Protein AF-A0A1X7LUT6-F1 (afdb_monomer)

pLDDT: mean 89.68, std 8.95, range [47.59, 97.75]

Structure (mmCIF, N/CA/C/O backbone):
data_AF-A0A1X7LUT6-F1
#
_entry.id   AF-A0A1X7LUT6-F1
#
loop_
_atom_site.group_PDB
_atom_site.id
_atom_site.type_symbol
_atom_site.label_atom_id
_atom_site.label_alt_id
_atom_site.label_comp_id
_atom_site.label_asym_id
_atom_site.label_entity_id
_atom_site.label_seq_id
_atom_site.pdbx_PDB_ins_code
_atom_site.Cartn_x
_atom_site.Cartn_y
_atom_site.Cartn_z
_atom_site.occupancy
_atom_site.B_iso_or_equiv
_atom_site.auth_seq_id
_atom_site.auth_comp_id
_atom_site.auth_asym_id
_atom_site.auth_atom_id
_atom_site.pdbx_PDB_model_num
ATOM 1 N N . MET A 1 1 ? 43.288 15.316 -46.640 1.00 62.34 1 MET A N 1
ATOM 2 C CA . MET A 1 1 ? 43.660 15.559 -45.224 1.00 62.34 1 MET A CA 1
ATOM 3 C C . MET A 1 1 ? 42.433 15.760 -44.328 1.00 62.34 1 MET A C 1
ATOM 5 O O . MET A 1 1 ? 42.344 15.114 -43.295 1.00 62.34 1 MET A O 1
ATOM 9 N N . THR A 1 2 ? 41.445 16.560 -44.743 1.00 68.94 2 THR A N 1
ATOM 10 C CA . THR A 1 2 ? 40.185 16.819 -44.009 1.00 68.94 2 THR A CA 1
ATOM 11 C C . THR A 1 2 ? 39.289 15.581 -43.803 1.00 68.94 2 THR A C 1
ATOM 13 O O . THR A 1 2 ? 38.679 15.432 -42.745 1.00 68.94 2 THR A O 1
ATOM 16 N N . ALA A 1 3 ? 39.255 14.650 -44.765 1.00 70.06 3 ALA A N 1
ATOM 17 C CA . ALA A 1 3 ? 38.485 13.400 -44.671 1.00 70.06 3 ALA A CA 1
ATOM 18 C C . ALA A 1 3 ? 39.000 12.430 -43.582 1.00 70.06 3 ALA A C 1
ATOM 20 O O . ALA A 1 3 ? 38.215 11.788 -42.894 1.00 70.06 3 ALA A O 1
ATOM 21 N N . ASN A 1 4 ? 40.317 12.362 -43.364 1.00 77.94 4 ASN A N 1
ATOM 22 C CA . ASN A 1 4 ? 40.901 11.465 -42.357 1.00 77.94 4 ASN A CA 1
ATOM 23 C C . ASN A 1 4 ? 40.694 12.002 -40.932 1.00 77.94 4 ASN A C 1
ATOM 25 O O . ASN A 1 4 ? 40.485 11.229 -40.002 1.00 77.94 4 ASN A O 1
ATOM 29 N N . ILE A 1 5 ? 40.709 13.330 -40.771 1.00 80.12 5 ILE A N 1
ATOM 30 C CA . ILE A 1 5 ? 40.430 13.996 -39.490 1.00 80.12 5 ILE A CA 1
ATOM 31 C C . ILE A 1 5 ? 38.957 13.797 -39.106 1.00 80.12 5 ILE A C 1
ATOM 33 O O . ILE A 1 5 ? 38.663 13.422 -37.975 1.00 80.12 5 ILE A O 1
ATOM 37 N N . SER A 1 6 ? 38.033 13.982 -40.053 1.00 81.88 6 SER A N 1
ATOM 38 C CA . SER A 1 6 ? 36.598 13.757 -39.816 1.00 81.88 6 SER A CA 1
ATOM 39 C C . SER A 1 6 ? 36.267 12.290 -39.529 1.00 81.88 6 SER A C 1
ATOM 41 O O . SER A 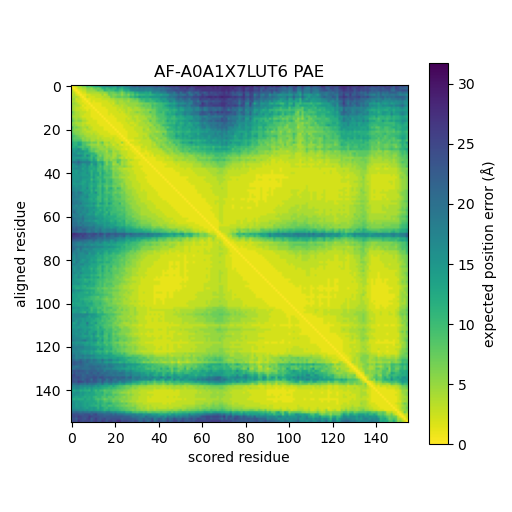1 6 ? 35.479 12.022 -38.623 1.00 81.88 6 SER A O 1
ATOM 43 N N . LEU A 1 7 ? 36.920 11.341 -40.210 1.00 86.38 7 LEU A N 1
ATOM 44 C CA . LEU A 1 7 ? 36.797 9.914 -39.900 1.00 86.38 7 LEU A CA 1
ATOM 45 C C . LEU A 1 7 ? 37.280 9.595 -38.475 1.00 86.38 7 LEU A C 1
ATOM 47 O O . LEU A 1 7 ? 36.604 8.874 -37.744 1.00 86.38 7 LEU A O 1
ATOM 51 N N . GLY A 1 8 ? 38.409 10.174 -38.053 1.00 86.88 8 GLY A N 1
ATOM 52 C CA . GLY A 1 8 ? 38.933 10.011 -36.694 1.00 86.88 8 GLY A CA 1
ATOM 53 C C . GLY A 1 8 ? 37.983 10.546 -35.618 1.00 86.88 8 GLY A C 1
ATOM 54 O O . GLY A 1 8 ? 37.723 9.859 -34.631 1.00 86.88 8 GLY A O 1
ATOM 55 N N . VAL A 1 9 ? 37.405 11.734 -35.834 1.00 87.75 9 VAL A N 1
ATOM 56 C CA . VAL A 1 9 ? 36.404 12.315 -34.923 1.00 87.75 9 VAL A CA 1
ATOM 57 C C . VAL A 1 9 ? 35.160 11.428 -34.841 1.00 87.75 9 VAL A C 1
ATOM 59 O O . VAL A 1 9 ? 34.699 11.143 -33.741 1.00 87.75 9 VAL A O 1
ATOM 62 N N . ALA A 1 10 ? 34.655 10.923 -35.971 1.00 91.62 10 ALA A N 1
ATOM 63 C CA . ALA A 1 10 ? 33.474 10.059 -35.992 1.00 91.62 10 ALA A CA 1
ATOM 64 C C . ALA A 1 10 ? 33.687 8.744 -35.219 1.00 91.62 10 ALA A C 1
ATOM 66 O O . ALA A 1 10 ? 32.822 8.337 -34.442 1.00 91.62 10 ALA A O 1
ATOM 67 N N . ILE A 1 11 ? 34.853 8.107 -35.377 1.00 91.31 11 ILE A N 1
ATOM 68 C CA . ILE A 1 11 ? 35.207 6.885 -34.637 1.00 91.31 11 ILE A CA 1
ATOM 69 C C . ILE A 1 11 ? 35.297 7.174 -33.134 1.00 91.31 11 ILE A C 1
ATOM 71 O O . ILE A 1 11 ? 34.767 6.417 -32.322 1.00 91.31 11 ILE A O 1
ATOM 75 N N . PHE A 1 12 ? 35.916 8.291 -32.750 1.00 92.12 12 PHE A N 1
ATOM 76 C CA . PHE A 1 12 ? 36.033 8.674 -31.345 1.00 92.12 12 PHE A CA 1
ATOM 77 C C . PHE A 1 12 ? 34.667 8.980 -30.711 1.00 92.12 12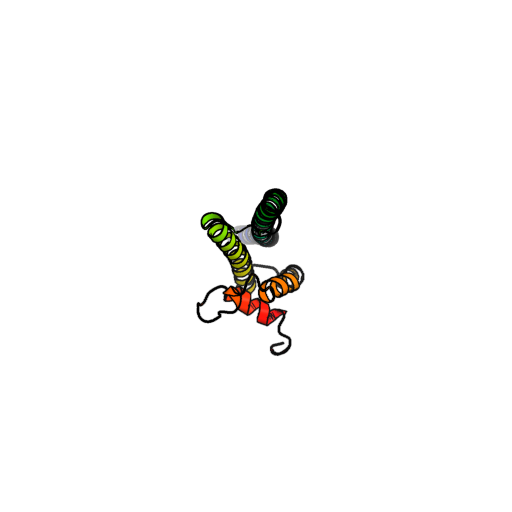 PHE A C 1
ATOM 79 O O . PHE A 1 12 ? 34.357 8.492 -29.623 1.00 92.12 12 PHE A O 1
ATOM 86 N N . SER A 1 13 ? 33.802 9.709 -31.421 1.00 92.81 13 SER A N 1
ATOM 87 C CA . SER A 1 13 ? 32.420 9.966 -31.002 1.00 92.81 13 SER A CA 1
ATOM 88 C C . SER A 1 13 ? 31.602 8.680 -30.861 1.00 92.81 13 SER A C 1
ATOM 90 O O . SER A 1 13 ? 30.799 8.568 -29.931 1.00 92.81 13 SER A O 1
ATOM 92 N N . LEU A 1 14 ? 31.819 7.691 -31.734 1.00 95.19 14 LEU A N 1
ATOM 93 C CA . LEU A 1 14 ? 31.168 6.384 -31.639 1.00 95.19 14 LEU A CA 1
ATOM 94 C C . LEU A 1 14 ? 31.594 5.637 -30.368 1.00 95.19 14 LEU A C 1
ATOM 96 O O . LEU A 1 14 ? 30.740 5.120 -29.652 1.00 95.19 14 LEU A O 1
ATOM 100 N N . ILE A 1 15 ? 32.890 5.632 -30.043 1.00 93.69 15 ILE A N 1
ATOM 101 C CA . ILE A 1 15 ? 33.412 4.997 -28.821 1.00 93.69 15 ILE A CA 1
ATOM 102 C C . ILE A 1 15 ? 32.812 5.650 -27.571 1.00 93.69 15 ILE A C 1
ATOM 104 O O . ILE A 1 15 ? 32.335 4.943 -26.680 1.00 93.69 15 ILE A O 1
ATOM 108 N N . ILE A 1 16 ? 32.773 6.988 -27.523 1.00 93.69 16 ILE A N 1
ATOM 109 C CA . ILE A 1 16 ? 32.140 7.721 -26.416 1.00 93.69 16 ILE A CA 1
ATOM 110 C C . ILE A 1 16 ? 30.661 7.348 -26.307 1.00 93.69 16 ILE A C 1
ATOM 112 O O . ILE A 1 16 ? 30.189 7.068 -25.210 1.00 93.69 16 ILE A O 1
ATOM 116 N N . SER A 1 17 ? 29.939 7.297 -27.428 1.00 93.50 17 SER A N 1
ATOM 117 C CA . SER A 1 17 ? 28.507 6.972 -27.449 1.00 93.50 17 SER A CA 1
ATOM 118 C C . SER A 1 17 ? 28.220 5.556 -26.944 1.00 93.50 17 SER A C 1
ATOM 120 O O . SER A 1 17 ? 27.262 5.332 -26.207 1.00 93.50 17 SER A O 1
ATOM 122 N N . ILE A 1 18 ? 29.068 4.588 -27.294 1.00 93.94 18 ILE A N 1
ATOM 123 C CA . ILE A 1 18 ? 28.960 3.216 -26.790 1.00 93.94 18 ILE A CA 1
ATOM 124 C C . ILE A 1 18 ? 29.221 3.190 -25.276 1.00 93.94 18 ILE A C 1
ATOM 126 O O . ILE A 1 18 ? 28.450 2.590 -24.524 1.00 93.94 18 ILE A O 1
ATOM 130 N N . ALA A 1 19 ? 30.267 3.877 -24.807 1.00 93.44 19 ALA A N 1
ATOM 131 C CA . ALA A 1 19 ? 30.589 3.954 -23.384 1.00 93.44 19 ALA A CA 1
ATOM 132 C C . ALA A 1 19 ? 29.466 4.619 -22.565 1.00 93.44 19 ALA A C 1
ATOM 134 O O . ALA A 1 19 ? 29.078 4.100 -21.513 1.00 93.44 19 ALA A O 1
ATOM 135 N N . THR A 1 20 ? 28.895 5.725 -23.055 1.00 93.69 20 THR A N 1
ATOM 136 C CA . THR A 1 20 ? 27.772 6.408 -22.395 1.00 93.69 20 THR A CA 1
ATOM 137 C C . THR A 1 20 ? 26.509 5.558 -22.404 1.00 93.69 20 THR A C 1
ATOM 139 O O . THR A 1 20 ? 25.820 5.514 -21.388 1.00 93.69 20 THR A O 1
ATOM 142 N N . PHE A 1 21 ? 26.229 4.815 -23.480 1.00 92.19 21 PHE A N 1
ATOM 143 C CA . PHE A 1 21 ? 25.100 3.886 -23.534 1.00 92.19 21 PHE A CA 1
ATOM 144 C C . PHE A 1 21 ? 25.197 2.793 -22.458 1.00 92.19 21 PHE A C 1
ATOM 146 O O . PHE A 1 21 ? 24.232 2.550 -21.728 1.00 92.19 21 PHE A O 1
ATOM 153 N N . PHE A 1 22 ? 26.368 2.168 -22.292 1.00 91.31 22 PHE A N 1
ATOM 154 C CA . PHE A 1 22 ? 26.568 1.164 -21.241 1.00 91.31 22 PHE A CA 1
ATOM 155 C C . PHE A 1 22 ? 26.460 1.759 -19.830 1.00 91.31 22 PHE A C 1
ATOM 157 O O . PHE A 1 22 ? 25.813 1.167 -18.959 1.00 91.31 22 PHE A O 1
ATOM 164 N N . ALA A 1 23 ? 27.035 2.943 -19.601 1.00 90.75 23 ALA A N 1
ATOM 165 C CA . ALA A 1 23 ? 26.913 3.645 -18.324 1.00 90.75 23 ALA A CA 1
ATOM 166 C C . ALA A 1 23 ? 25.451 4.016 -18.006 1.00 90.75 23 ALA A C 1
ATOM 168 O O . ALA A 1 23 ? 24.980 3.785 -16.888 1.00 90.75 23 ALA A O 1
ATOM 169 N N . ALA A 1 24 ? 24.708 4.515 -18.999 1.00 88.12 24 ALA A N 1
ATOM 170 C CA . ALA A 1 24 ? 23.293 4.856 -18.880 1.00 88.12 24 ALA A CA 1
ATOM 171 C C . ALA A 1 24 ? 22.436 3.620 -18.580 1.00 88.12 24 ALA A C 1
ATOM 173 O O . ALA A 1 24 ? 21.592 3.656 -17.686 1.00 88.12 24 ALA A O 1
ATOM 174 N N . SER A 1 25 ? 22.701 2.500 -19.258 1.00 85.12 25 SER A N 1
ATOM 175 C CA . SER A 1 25 ? 22.016 1.228 -19.010 1.00 85.12 25 SER A CA 1
ATOM 176 C C . SER A 1 25 ? 22.203 0.747 -17.564 1.00 85.12 25 SER A C 1
ATOM 178 O O . SER A 1 25 ? 21.229 0.404 -16.889 1.00 85.12 25 SER A O 1
ATOM 180 N N . ARG A 1 26 ? 23.433 0.801 -17.030 1.00 81.44 26 ARG A N 1
ATOM 181 C CA . ARG A 1 26 ? 23.707 0.472 -15.619 1.00 81.44 26 ARG A CA 1
ATOM 182 C C . ARG A 1 26 ? 22.985 1.415 -14.655 1.00 81.44 26 ARG A C 1
ATOM 184 O O . ARG A 1 26 ? 22.361 0.947 -13.705 1.00 81.44 26 ARG A O 1
ATOM 191 N N . SER A 1 27 ? 23.052 2.722 -14.905 1.00 85.69 27 SER A N 1
ATOM 192 C CA . SER A 1 27 ? 22.374 3.735 -14.087 1.00 85.69 27 SER A CA 1
ATOM 193 C C . SER A 1 27 ? 20.861 3.506 -14.038 1.00 85.69 27 SER A C 1
ATOM 195 O O . SER A 1 27 ? 20.268 3.509 -12.961 1.00 85.69 27 SER A O 1
ATOM 197 N N . ASN A 1 28 ? 20.245 3.187 -15.179 1.00 83.06 28 ASN A N 1
ATOM 198 C CA . ASN A 1 28 ? 18.813 2.912 -15.266 1.00 83.06 28 ASN A CA 1
ATOM 199 C C . ASN A 1 28 ? 18.394 1.697 -14.416 1.00 83.06 28 ASN A C 1
ATOM 201 O O . ASN A 1 28 ? 17.382 1.740 -13.720 1.00 83.06 28 ASN A O 1
ATOM 205 N N . ARG A 1 29 ? 19.198 0.623 -14.401 1.00 80.25 29 ARG A N 1
ATOM 206 C CA . ARG A 1 29 ? 18.938 -0.545 -13.535 1.00 80.25 29 ARG A CA 1
ATOM 207 C C . ARG A 1 29 ? 19.047 -0.195 -12.051 1.00 80.25 29 ARG A C 1
ATOM 209 O O . ARG A 1 29 ? 18.211 -0.630 -11.265 1.00 80.25 29 ARG A O 1
ATOM 216 N N . ASN A 1 30 ? 20.034 0.615 -11.673 1.00 82.44 30 ASN A N 1
ATOM 217 C CA . ASN A 1 30 ? 20.165 1.091 -10.296 1.00 82.44 30 ASN A CA 1
ATOM 218 C C . ASN A 1 30 ? 18.973 1.972 -9.893 1.00 82.44 30 ASN A C 1
ATOM 220 O O . ASN A 1 30 ? 18.438 1.814 -8.799 1.00 82.44 30 ASN A O 1
ATOM 224 N N . ALA A 1 31 ? 18.516 2.848 -10.791 1.00 84.00 31 ALA A N 1
ATOM 225 C CA . ALA A 1 31 ? 17.342 3.686 -10.569 1.00 84.00 31 ALA A CA 1
ATOM 226 C C . ALA A 1 31 ? 16.068 2.850 -10.355 1.00 84.00 31 ALA A C 1
ATOM 228 O O . ALA A 1 31 ? 15.270 3.176 -9.477 1.00 84.00 31 ALA A O 1
ATOM 229 N N . LEU A 1 32 ? 15.900 1.740 -11.086 1.00 84.38 32 LEU A N 1
ATOM 230 C CA . LEU A 1 32 ? 14.812 0.783 -10.849 1.00 84.38 32 LEU A CA 1
ATOM 231 C C . LEU A 1 32 ? 14.912 0.126 -9.466 1.00 84.38 32 LEU A C 1
ATOM 233 O O . LEU A 1 32 ? 13.917 0.076 -8.750 1.00 84.38 32 LEU A O 1
ATOM 237 N N . GLY A 1 33 ? 16.105 -0.307 -9.049 1.00 86.00 33 GLY A N 1
ATOM 238 C CA . GLY A 1 33 ? 16.310 -0.870 -7.709 1.00 86.00 33 GLY A CA 1
ATOM 239 C C . GLY A 1 33 ? 15.943 0.115 -6.591 1.00 86.00 33 GLY A C 1
ATOM 240 O O . GLY A 1 33 ? 15.201 -0.231 -5.677 1.00 86.00 33 GLY A O 1
ATOM 241 N N . VAL A 1 34 ? 16.380 1.372 -6.704 1.00 88.00 34 VAL A N 1
ATOM 242 C CA . VAL A 1 34 ? 16.031 2.445 -5.751 1.00 88.00 34 VAL A CA 1
ATOM 243 C C . VAL A 1 34 ? 14.529 2.762 -5.781 1.00 88.00 34 VAL A C 1
ATOM 245 O O . VAL A 1 34 ? 13.914 3.017 -4.747 1.00 88.00 34 VAL A O 1
ATOM 248 N N . SER A 1 35 ? 13.918 2.736 -6.968 1.00 87.44 35 SER A N 1
ATOM 249 C CA . SER A 1 35 ? 12.477 2.930 -7.173 1.00 87.44 35 SER A CA 1
ATOM 250 C C . SER A 1 35 ? 11.652 1.881 -6.412 1.00 87.44 35 SER A C 1
ATOM 252 O O . SER A 1 35 ? 10.660 2.236 -5.760 1.00 87.44 35 SER A O 1
ATOM 254 N N . GLU A 1 36 ? 12.083 0.619 -6.459 1.00 89.88 36 GLU A N 1
ATOM 255 C CA . GLU A 1 36 ? 11.471 -0.509 -5.752 1.00 89.88 36 GLU A CA 1
ATOM 256 C C . GLU A 1 36 ? 11.665 -0.420 -4.238 1.00 89.88 36 GLU A C 1
ATOM 258 O O . GLU A 1 36 ? 10.679 -0.523 -3.511 1.00 89.88 36 GLU A O 1
ATOM 263 N N . GLU A 1 37 ? 12.883 -0.139 -3.772 1.00 91.38 37 GLU A N 1
ATOM 264 C CA . GLU A 1 37 ? 13.189 0.012 -2.342 1.00 91.38 37 GLU A CA 1
ATOM 265 C C . GLU A 1 37 ? 12.356 1.127 -1.699 1.00 91.38 37 GLU A C 1
ATOM 267 O O . GLU A 1 37 ? 11.728 0.943 -0.662 1.00 91.38 37 GLU A O 1
ATOM 272 N N . ASN A 1 38 ? 12.250 2.273 -2.374 1.00 92.31 38 ASN A N 1
ATOM 273 C CA . ASN A 1 38 ? 11.415 3.382 -1.919 1.00 92.31 38 ASN A CA 1
ATOM 274 C C . ASN A 1 38 ? 9.922 2.997 -1.873 1.00 92.31 38 ASN A C 1
ATOM 276 O O . ASN A 1 38 ? 9.182 3.449 -1.006 1.00 92.31 38 ASN A O 1
ATOM 280 N N . THR A 1 39 ? 9.456 2.148 -2.798 1.00 93.75 39 THR A N 1
ATOM 281 C CA . THR A 1 39 ? 8.075 1.629 -2.745 1.00 93.75 39 THR A CA 1
ATOM 282 C C . THR A 1 39 ? 7.878 0.730 -1.530 1.00 93.75 39 THR A C 1
ATOM 284 O O . THR A 1 39 ? 6.887 0.882 -0.820 1.00 93.75 39 THR A O 1
ATOM 287 N N . TYR A 1 40 ? 8.833 -0.167 -1.283 1.00 94.12 40 TYR A N 1
ATOM 288 C CA . TYR A 1 40 ? 8.805 -1.081 -0.149 1.00 94.12 40 TYR A CA 1
ATOM 289 C C . TYR A 1 40 ? 8.805 -0.329 1.181 1.00 94.12 40 TYR A C 1
ATOM 291 O O . TYR A 1 40 ? 7.879 -0.501 1.970 1.00 94.12 40 TYR A O 1
ATOM 299 N N . SER A 1 41 ? 9.778 0.562 1.385 1.00 95.75 41 SER A N 1
ATOM 300 C CA . SER A 1 41 ? 9.901 1.365 2.604 1.00 95.75 41 SER A CA 1
ATOM 301 C C . SER A 1 41 ? 8.646 2.197 2.864 1.00 95.75 41 SER A C 1
ATOM 303 O O . SER A 1 41 ? 8.134 2.173 3.972 1.00 95.75 41 SER A O 1
ATOM 305 N N . LYS A 1 42 ? 8.049 2.836 1.848 1.00 96.69 42 LYS A N 1
ATOM 306 C CA . LYS A 1 42 ? 6.806 3.606 2.042 1.00 96.69 42 LYS A CA 1
ATOM 307 C C . LYS A 1 42 ? 5.628 2.769 2.533 1.00 96.69 42 LYS A C 1
ATOM 309 O O . LYS A 1 42 ? 4.833 3.263 3.332 1.00 96.69 42 LYS A O 1
ATOM 314 N N . ILE A 1 43 ? 5.481 1.548 2.018 1.00 96.69 43 ILE A N 1
ATOM 315 C CA . ILE A 1 43 ? 4.435 0.628 2.476 1.00 96.69 43 ILE A CA 1
ATOM 316 C C . ILE A 1 43 ? 4.753 0.172 3.900 1.00 96.69 43 ILE A C 1
ATOM 318 O O . ILE A 1 43 ? 3.883 0.257 4.764 1.00 96.69 43 ILE A O 1
ATOM 322 N N . GLN A 1 44 ? 5.994 -0.249 4.146 1.00 96.50 44 GLN A N 1
ATOM 323 C CA . GLN A 1 44 ? 6.452 -0.720 5.450 1.00 96.50 44 GLN A CA 1
ATOM 324 C C . GLN A 1 44 ? 6.250 0.349 6.533 1.00 96.50 44 GLN A C 1
ATOM 326 O O . GLN A 1 44 ? 5.575 0.098 7.522 1.00 96.50 44 GLN A O 1
ATOM 331 N N . ASP A 1 45 ? 6.687 1.585 6.286 1.00 97.69 45 ASP A N 1
ATOM 332 C CA . ASP A 1 45 ? 6.532 2.710 7.211 1.00 97.69 45 ASP A CA 1
ATOM 333 C C . ASP A 1 45 ? 5.061 3.037 7.515 1.00 97.69 45 ASP A C 1
ATOM 335 O O . ASP A 1 45 ? 4.737 3.588 8.570 1.00 97.69 45 ASP A O 1
ATOM 339 N N . ALA A 1 46 ? 4.151 2.790 6.566 1.00 97.44 46 ALA A N 1
ATOM 340 C CA . ALA A 1 46 ? 2.722 3.002 6.768 1.00 97.44 46 ALA A CA 1
ATOM 341 C C . ALA A 1 46 ? 2.099 1.880 7.609 1.00 97.44 46 ALA A C 1
ATOM 343 O O . ALA A 1 46 ? 1.280 2.166 8.487 1.00 97.44 46 ALA A O 1
ATOM 344 N N . GLU A 1 47 ? 2.489 0.632 7.348 1.00 96.06 47 GLU A N 1
ATOM 345 C CA . GLU A 1 47 ? 2.048 -0.544 8.099 1.00 96.06 47 GLU A CA 1
ATOM 346 C C . GLU A 1 47 ? 2.568 -0.521 9.535 1.00 96.06 47 GLU A C 1
ATOM 348 O O . GLU A 1 47 ? 1.761 -0.633 10.457 1.00 96.06 47 GLU A O 1
ATOM 353 N N . ASP A 1 48 ? 3.862 -0.269 9.731 1.00 97.75 48 ASP A N 1
ATOM 354 C CA . ASP A 1 48 ? 4.492 -0.178 11.050 1.00 97.75 48 ASP A CA 1
ATOM 355 C C . ASP A 1 48 ? 3.849 0.945 11.867 1.00 97.75 48 ASP A C 1
ATOM 357 O O . ASP A 1 48 ? 3.388 0.736 12.985 1.00 97.75 48 ASP A O 1
ATOM 361 N N . ALA A 1 49 ? 3.640 2.116 11.259 1.00 97.19 49 ALA A N 1
ATOM 362 C CA . ALA A 1 49 ? 2.977 3.226 11.934 1.00 97.19 49 ALA A CA 1
ATOM 363 C C . ALA A 1 49 ? 1.514 2.945 12.324 1.00 97.19 49 ALA A C 1
ATOM 365 O O . ALA A 1 49 ? 0.986 3.644 13.198 1.00 97.19 49 ALA A O 1
ATOM 366 N N . ARG A 1 50 ? 0.832 2.010 11.647 1.00 95.94 50 ARG A N 1
ATOM 367 C CA . ARG A 1 50 ? -0.504 1.529 12.033 1.00 95.94 50 ARG A CA 1
ATOM 368 C C . ARG A 1 50 ? -0.395 0.470 13.127 1.00 95.94 50 ARG A C 1
ATOM 370 O O . ARG A 1 50 ? -1.196 0.512 14.056 1.00 95.94 50 ARG A O 1
ATOM 377 N N . ALA A 1 51 ? 0.560 -0.449 13.017 1.00 96.38 51 ALA A N 1
ATOM 378 C CA . ALA A 1 51 ? 0.801 -1.504 13.992 1.00 96.38 51 ALA A CA 1
ATOM 379 C C . ALA A 1 51 ? 1.185 -0.926 15.361 1.00 96.38 51 ALA A C 1
ATOM 381 O O . ALA A 1 51 ? 0.567 -1.291 16.358 1.00 96.38 51 ALA A O 1
ATOM 382 N N . ASP A 1 52 ? 2.098 0.046 15.396 1.00 97.69 52 ASP A N 1
ATOM 383 C CA . ASP A 1 52 ? 2.511 0.744 16.616 1.00 97.69 52 ASP A CA 1
ATOM 384 C C . ASP A 1 52 ? 1.322 1.414 17.309 1.00 97.69 52 ASP A C 1
ATOM 386 O O . ASP A 1 52 ? 1.112 1.259 18.512 1.00 97.69 52 ASP A O 1
ATOM 390 N N . PHE A 1 53 ? 0.488 2.114 16.535 1.00 97.06 53 PHE A N 1
ATOM 391 C CA . PHE A 1 53 ? -0.708 2.762 17.065 1.00 97.06 53 PHE A CA 1
ATOM 392 C C . PHE A 1 53 ? -1.738 1.739 17.569 1.00 97.06 53 PHE A C 1
ATOM 394 O O . PHE A 1 53 ? -2.313 1.908 18.641 1.00 97.06 53 PHE A O 1
ATOM 401 N N . ALA A 1 54 ? -1.961 0.653 16.825 1.00 95.19 54 ALA A N 1
ATOM 402 C CA . ALA A 1 54 ? -2.865 -0.414 17.245 1.00 95.19 54 ALA A CA 1
ATOM 403 C C . ALA A 1 54 ? -2.390 -1.082 18.545 1.00 95.19 54 ALA A C 1
ATOM 405 O O . ALA A 1 54 ? -3.205 -1.367 19.422 1.00 95.19 54 ALA A O 1
ATOM 406 N N . MET A 1 55 ? -1.078 -1.279 18.692 1.00 96.56 55 MET A N 1
ATOM 407 C CA . MET A 1 55 ? -0.468 -1.798 19.911 1.00 96.56 55 MET A CA 1
ATOM 408 C C . MET A 1 55 ? -0.658 -0.836 21.090 1.00 96.56 55 MET A C 1
ATOM 410 O O . MET A 1 55 ? -1.050 -1.274 22.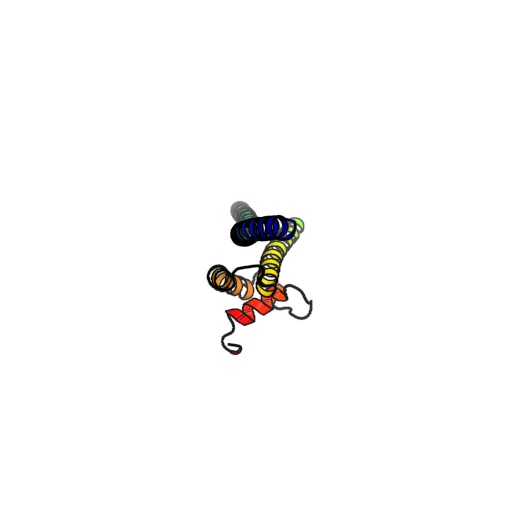168 1.00 96.56 55 MET A O 1
ATOM 414 N N . GLU A 1 56 ? -0.464 0.470 20.892 1.00 96.44 56 GLU A N 1
ATOM 415 C CA . GLU A 1 56 ? -0.709 1.482 21.929 1.00 96.44 56 GLU A CA 1
ATOM 416 C C . GLU A 1 56 ? -2.161 1.439 22.437 1.00 96.44 56 GLU A C 1
ATOM 418 O O . GLU A 1 56 ? -2.404 1.406 23.646 1.00 96.44 56 GLU A O 1
ATOM 423 N N . ILE A 1 57 ? -3.133 1.386 21.521 1.00 96.31 57 ILE A N 1
ATOM 424 C CA . ILE A 1 57 ? -4.555 1.287 21.873 1.00 96.31 57 ILE A CA 1
ATOM 425 C C . ILE A 1 57 ? -4.861 -0.037 22.580 1.00 96.31 57 ILE A C 1
ATOM 427 O O . ILE A 1 57 ? -5.628 -0.044 23.543 1.00 96.31 57 ILE A O 1
ATOM 431 N N . ALA A 1 58 ? -4.252 -1.148 22.159 1.00 95.06 58 ALA A N 1
ATOM 432 C CA . ALA A 1 58 ? -4.428 -2.441 22.815 1.00 95.06 58 ALA A CA 1
ATOM 433 C C . ALA A 1 58 ? -3.920 -2.421 24.268 1.00 95.06 58 ALA A C 1
ATOM 435 O O . ALA A 1 58 ? -4.639 -2.858 25.168 1.00 95.06 58 ALA A O 1
ATOM 436 N N . LEU A 1 59 ? -2.739 -1.843 24.510 1.00 95.75 59 LEU A N 1
ATOM 437 C CA . LEU A 1 59 ? -2.167 -1.696 25.853 1.00 95.75 59 LEU A CA 1
ATOM 438 C C . LEU A 1 59 ? -3.028 -0.791 26.743 1.00 95.75 59 LEU A C 1
ATOM 440 O O . LEU A 1 59 ? -3.318 -1.135 27.890 1.00 95.75 59 LEU A O 1
ATOM 444 N N . LYS A 1 60 ? -3.504 0.343 26.210 1.00 95.25 60 LYS A N 1
ATOM 445 C CA . LYS A 1 60 ? -4.464 1.212 26.911 1.00 95.25 60 LYS A CA 1
ATOM 446 C C . LYS A 1 60 ? -5.751 0.464 27.249 1.00 95.25 60 LYS A C 1
ATOM 448 O O . LYS A 1 60 ? -6.265 0.592 28.361 1.00 95.25 60 LYS A O 1
ATOM 453 N N . ALA A 1 61 ? -6.256 -0.339 26.315 1.00 94.19 61 ALA A N 1
ATOM 454 C CA . ALA A 1 61 ? -7.475 -1.103 26.511 1.00 94.19 61 ALA A CA 1
ATOM 455 C C . ALA A 1 61 ? -7.330 -2.188 27.585 1.00 94.19 61 ALA A C 1
ATOM 457 O O . ALA A 1 61 ? -8.266 -2.418 28.354 1.00 94.19 61 ALA A O 1
ATOM 458 N N . GLU A 1 62 ? -6.170 -2.835 27.663 1.00 93.00 62 GLU A N 1
ATOM 459 C CA . GLU A 1 62 ? -5.846 -3.800 28.710 1.00 93.00 62 GLU A CA 1
ATOM 460 C C . GLU A 1 62 ? -5.741 -3.126 30.084 1.00 93.00 62 GLU A C 1
ATOM 462 O O . GLU A 1 62 ? -6.427 -3.537 31.023 1.00 93.00 62 GLU A O 1
ATOM 467 N N . ALA A 1 63 ? -4.98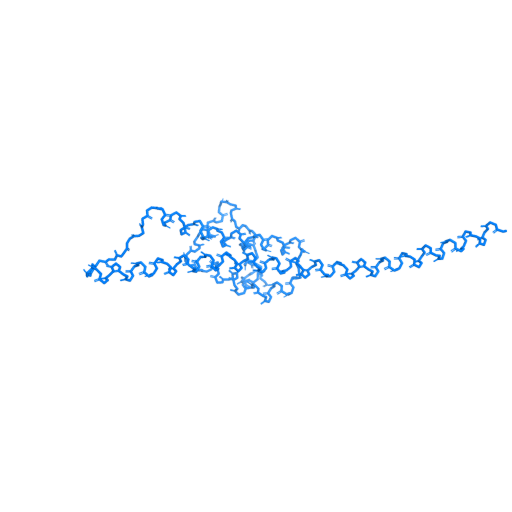5 -2.029 30.187 1.00 93.62 63 ALA A N 1
ATOM 468 C CA . ALA A 1 63 ? -4.865 -1.254 31.422 1.00 93.62 63 ALA A CA 1
ATOM 469 C C . ALA A 1 63 ? -6.230 -0.742 31.915 1.00 93.62 63 ALA A C 1
ATOM 471 O O . ALA A 1 63 ? -6.541 -0.808 33.108 1.00 93.62 63 ALA A O 1
ATOM 472 N N . TRP A 1 64 ? -7.087 -0.295 30.992 1.00 93.56 64 TRP A N 1
ATOM 473 C CA . TRP A 1 64 ? -8.446 0.127 31.311 1.00 93.56 64 TRP A CA 1
ATOM 474 C C . TRP A 1 64 ? -9.285 -1.008 31.893 1.00 93.56 64 TRP A C 1
ATOM 476 O O . TRP A 1 64 ? -9.973 -0.787 32.888 1.00 93.56 64 TRP A O 1
ATOM 486 N N . LYS A 1 65 ? -9.227 -2.211 31.306 1.00 92.88 65 LYS A N 1
ATOM 487 C CA . LYS A 1 65 ? -9.965 -3.390 31.792 1.00 92.88 65 LYS A CA 1
ATOM 488 C C . LYS A 1 65 ? -9.532 -3.803 33.197 1.00 92.88 65 LYS A C 1
ATOM 490 O O . LYS A 1 65 ? -10.389 -4.173 33.995 1.00 92.88 65 LYS A O 1
ATOM 495 N N . LEU A 1 66 ? -8.235 -3.716 33.502 1.00 90.62 66 LEU A N 1
ATOM 496 C CA . LEU A 1 66 ? -7.705 -4.001 34.841 1.00 90.62 66 LEU A CA 1
ATOM 497 C C . LEU A 1 66 ? -8.239 -3.009 35.884 1.00 90.62 66 LEU A C 1
ATOM 499 O O . LEU A 1 66 ? -8.613 -3.413 36.982 1.00 90.62 66 LEU A O 1
ATOM 503 N N . ALA A 1 67 ? -8.320 -1.724 35.531 1.00 92.69 67 ALA A N 1
ATOM 504 C CA . ALA A 1 67 ? -8.846 -0.682 36.413 1.00 92.69 67 ALA A CA 1
ATOM 505 C C . ALA A 1 67 ? -10.388 -0.637 36.468 1.00 92.69 67 ALA A C 1
ATOM 507 O O . ALA A 1 67 ? -10.961 -0.150 37.441 1.00 92.69 67 ALA A O 1
ATOM 508 N N . ASN A 1 68 ? -11.072 -1.131 35.431 1.00 91.56 68 ASN A N 1
ATOM 509 C CA . ASN A 1 68 ? -12.521 -1.043 35.258 1.00 91.56 68 ASN A CA 1
ATOM 510 C C . ASN A 1 68 ? -13.110 -2.409 34.882 1.00 91.56 68 ASN A C 1
ATOM 512 O O . ASN A 1 68 ? -13.448 -2.660 33.720 1.00 91.56 68 ASN A O 1
ATOM 516 N N . ALA A 1 69 ? -13.265 -3.283 35.879 1.00 86.50 69 ALA A N 1
ATOM 517 C CA . ALA A 1 69 ? -13.803 -4.626 35.688 1.00 86.50 69 ALA A CA 1
ATOM 518 C C . ALA A 1 69 ? -15.138 -4.608 34.917 1.00 86.50 69 ALA A C 1
ATOM 520 O O . ALA A 1 69 ? -16.078 -3.891 35.268 1.00 86.50 69 ALA A O 1
ATOM 521 N N . GLY A 1 70 ? -15.207 -5.394 33.840 1.00 83.81 70 GLY A N 1
ATOM 522 C CA . GLY A 1 70 ? -16.396 -5.526 32.993 1.00 83.81 70 GLY A CA 1
ATOM 523 C C . GLY A 1 70 ? -16.639 -4.382 32.000 1.00 83.81 70 GLY A C 1
ATOM 524 O O . GLY A 1 70 ? -17.586 -4.471 31.223 1.00 83.81 70 GLY A O 1
ATOM 525 N N . LYS A 1 71 ? -15.804 -3.331 31.969 1.00 89.44 71 LYS A N 1
ATOM 526 C CA . LYS A 1 71 ? -15.927 -2.237 30.991 1.00 89.44 71 LYS A CA 1
ATOM 527 C C . LYS A 1 71 ? -14.915 -2.383 29.859 1.00 89.44 71 LYS A C 1
ATOM 529 O O . LYS A 1 71 ? -13.742 -2.681 30.073 1.00 89.44 71 LYS A O 1
ATOM 534 N N . THR A 1 72 ? -15.359 -2.117 28.636 1.00 89.31 72 THR A N 1
ATOM 535 C CA . THR A 1 72 ? -14.487 -2.027 27.462 1.00 89.31 72 THR A CA 1
ATOM 536 C C . THR A 1 72 ? -13.917 -0.625 27.334 1.00 89.31 72 THR A C 1
ATOM 538 O O . THR A 1 72 ? -14.627 0.358 27.550 1.00 89.31 72 THR A O 1
ATOM 541 N N . TYR A 1 73 ? -12.651 -0.538 26.943 1.00 93.25 73 TYR A N 1
ATOM 542 C CA . TYR A 1 73 ? -12.060 0.729 26.542 1.00 93.25 73 TYR A CA 1
ATOM 543 C C . TYR A 1 73 ? -12.766 1.282 25.305 1.00 93.25 73 TYR A C 1
ATOM 545 O O . TYR A 1 73 ? -13.127 0.531 24.399 1.00 93.25 73 TYR A O 1
ATOM 553 N N . GLN A 1 74 ? -12.957 2.594 25.296 1.00 93.56 74 GLN A N 1
ATOM 554 C CA . GLN A 1 74 ? -13.518 3.353 24.189 1.00 93.56 74 GLN A CA 1
ATOM 555 C C . GLN A 1 74 ? -12.457 4.373 23.792 1.00 93.56 74 GLN A C 1
ATOM 557 O O . GLN A 1 74 ? -11.962 5.103 24.653 1.00 93.56 74 GLN A O 1
ATOM 562 N N . MET A 1 75 ? -12.095 4.396 22.512 1.00 93.62 75 MET A N 1
ATOM 563 C CA . MET A 1 75 ? -11.164 5.396 22.002 1.00 93.62 75 MET A CA 1
ATOM 564 C C . MET A 1 75 ? -11.762 6.790 22.172 1.00 93.62 75 MET A C 1
ATOM 566 O O . MET A 1 75 ? -12.960 6.999 21.983 1.00 93.62 75 MET A O 1
ATOM 570 N N . ILE A 1 76 ? -10.920 7.764 22.506 1.00 95.12 76 ILE A N 1
ATOM 571 C CA . ILE A 1 76 ? -11.348 9.165 22.465 1.00 95.12 76 ILE A CA 1
ATOM 572 C C . ILE A 1 76 ? -11.428 9.643 21.004 1.00 95.12 76 ILE A C 1
ATOM 574 O O . ILE A 1 76 ? -10.729 9.100 20.144 1.00 95.12 76 ILE A O 1
ATOM 578 N N . PRO A 1 77 ? -12.166 10.726 20.693 1.00 96.75 77 PRO A N 1
ATOM 579 C CA . PRO A 1 77 ? -12.31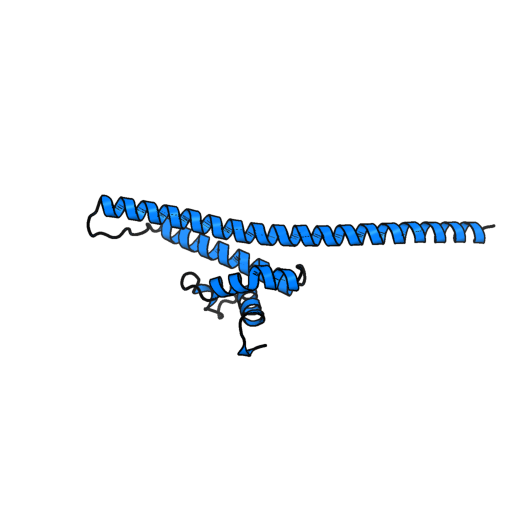8 11.196 19.310 1.00 96.75 77 PRO A CA 1
ATOM 580 C C . PRO A 1 77 ? -10.997 11.485 18.577 1.00 96.75 77 PRO A C 1
ATOM 582 O O . PRO A 1 77 ? -10.914 11.381 17.354 1.00 96.75 77 PRO A O 1
ATOM 585 N N . ALA A 1 78 ? -9.945 11.869 19.306 1.00 95.19 78 ALA A N 1
ATOM 586 C CA . ALA A 1 78 ? -8.618 12.075 18.729 1.00 95.19 78 ALA A CA 1
ATOM 587 C C . ALA A 1 78 ? -7.950 10.755 18.299 1.00 95.19 78 ALA A C 1
ATOM 589 O O . ALA A 1 78 ? -7.310 10.707 17.249 1.00 95.19 78 ALA A O 1
ATOM 590 N N . GLU A 1 79 ? -8.123 9.686 19.079 1.00 96.38 79 GLU A N 1
ATOM 591 C CA . GLU A 1 79 ? -7.595 8.353 18.775 1.00 96.38 79 GLU A CA 1
ATOM 592 C C . GLU A 1 79 ? -8.334 7.730 17.593 1.00 96.38 79 GLU A C 1
ATOM 594 O O . GLU A 1 79 ? -7.690 7.189 16.701 1.00 96.38 79 GLU A O 1
ATOM 599 N N . G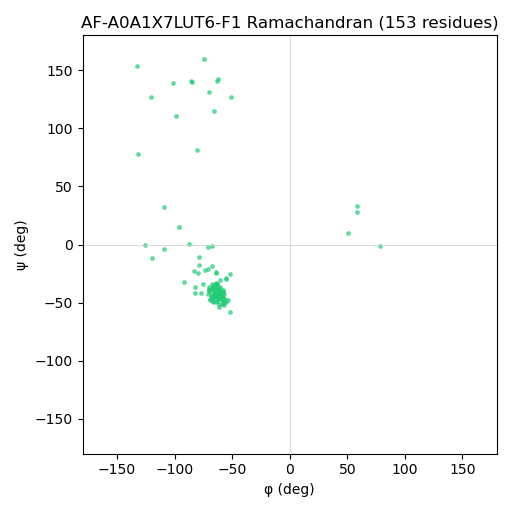LU A 1 80 ? -9.655 7.892 17.511 1.00 94.75 80 GLU A N 1
ATOM 600 C CA . GLU A 1 80 ? -10.438 7.435 16.356 1.00 94.75 80 GLU A CA 1
ATOM 601 C C . GLU A 1 80 ? -9.990 8.120 15.059 1.00 94.75 80 GLU A C 1
ATOM 603 O O . GLU A 1 80 ? -9.752 7.462 14.044 1.00 94.75 80 GLU A O 1
ATOM 608 N N . LYS A 1 81 ? -9.801 9.448 15.092 1.00 94.81 81 LYS A N 1
ATOM 609 C CA . LYS A 1 81 ? -9.272 10.203 13.945 1.00 94.81 81 LYS A CA 1
ATOM 610 C C . LYS A 1 81 ? -7.864 9.754 13.566 1.00 94.81 81 LYS A C 1
ATOM 612 O O . LYS A 1 81 ? -7.544 9.683 12.380 1.00 94.81 81 LYS A O 1
ATOM 617 N N . MET A 1 82 ? -7.021 9.449 14.552 1.00 96.06 82 MET A N 1
ATOM 618 C CA . MET A 1 82 ? -5.681 8.932 14.293 1.00 96.06 82 MET A CA 1
ATOM 619 C C . MET A 1 82 ? -5.735 7.534 13.670 1.00 96.06 82 MET A C 1
ATOM 621 O O . MET A 1 82 ? -5.052 7.300 12.674 1.00 96.06 82 MET A O 1
ATOM 625 N N . ALA A 1 83 ? -6.575 6.636 14.192 1.00 94.50 83 ALA A N 1
ATOM 626 C CA . ALA A 1 83 ? -6.801 5.306 13.632 1.00 94.50 83 ALA A CA 1
ATOM 627 C C . ALA A 1 83 ? -7.190 5.403 12.151 1.00 94.50 83 ALA A C 1
ATOM 629 O O . ALA A 1 83 ? -6.588 4.746 11.297 1.00 94.50 83 ALA A O 1
ATOM 630 N N . ASP A 1 84 ? -8.132 6.297 11.842 1.00 93.00 84 ASP A N 1
ATOM 631 C CA . ASP A 1 84 ? -8.591 6.530 10.479 1.00 93.00 84 ASP A CA 1
ATOM 632 C C . ASP A 1 84 ? -7.485 7.071 9.564 1.00 93.00 84 ASP A C 1
ATOM 634 O O . ASP A 1 84 ? -7.279 6.581 8.452 1.00 93.00 84 ASP A O 1
ATOM 638 N N . HIS A 1 85 ? -6.709 8.040 10.050 1.00 94.38 85 HIS A N 1
ATOM 639 C CA . HIS A 1 85 ? -5.572 8.585 9.316 1.00 94.38 85 HIS A CA 1
ATOM 640 C C . HIS A 1 85 ? -4.508 7.513 9.017 1.00 94.38 85 HIS A C 1
ATOM 642 O O . HIS A 1 85 ? -3.962 7.471 7.913 1.00 94.38 85 HIS A O 1
ATOM 648 N N . LYS A 1 86 ? -4.224 6.601 9.959 1.00 95.75 86 LYS A N 1
ATOM 649 C CA . LYS A 1 86 ? -3.286 5.486 9.730 1.00 95.75 86 LYS A CA 1
ATOM 650 C C . LYS A 1 86 ? -3.818 4.499 8.690 1.00 95.75 86 LYS A C 1
ATOM 652 O O . LYS A 1 86 ? -3.050 4.069 7.832 1.00 95.75 86 LYS A O 1
ATOM 657 N N . ILE A 1 87 ? -5.117 4.189 8.714 1.00 94.00 87 ILE A N 1
ATOM 658 C CA . ILE A 1 87 ? -5.775 3.376 7.677 1.00 94.00 87 ILE A CA 1
ATOM 659 C C . ILE A 1 87 ? -5.607 4.043 6.308 1.00 94.00 87 ILE A C 1
ATOM 661 O O . ILE A 1 87 ? -5.108 3.412 5.378 1.00 94.00 87 ILE A O 1
ATOM 665 N N . GLN A 1 88 ? -5.936 5.333 6.188 1.00 93.38 88 GLN A N 1
ATOM 666 C CA . GLN A 1 88 ? -5.758 6.086 4.942 1.00 93.38 88 GLN A CA 1
ATOM 667 C C . GLN A 1 88 ? -4.302 6.085 4.465 1.00 93.38 88 GLN A C 1
ATOM 669 O O . GLN A 1 88 ? -4.054 5.918 3.273 1.00 93.38 88 GLN A O 1
ATOM 674 N N . ARG A 1 89 ? -3.335 6.239 5.377 1.00 95.62 89 ARG A N 1
ATOM 675 C CA . ARG A 1 89 ? -1.906 6.221 5.044 1.00 95.62 89 ARG A CA 1
ATOM 676 C C . ARG A 1 89 ? -1.482 4.889 4.423 1.00 95.62 89 ARG A C 1
ATOM 678 O O . ARG A 1 89 ? -0.782 4.912 3.413 1.00 95.62 89 ARG A O 1
ATOM 685 N N . VAL A 1 90 ? -1.930 3.760 4.978 1.00 96.50 90 VAL A N 1
ATOM 686 C CA . VAL A 1 90 ? -1.680 2.425 4.403 1.00 96.50 90 VAL A CA 1
ATOM 687 C C . VAL A 1 90 ? -2.293 2.329 3.008 1.00 96.50 90 VAL A C 1
ATOM 689 O O . VAL A 1 90 ? -1.593 2.008 2.050 1.00 96.50 90 VAL A O 1
ATOM 692 N N . LEU A 1 91 ? -3.572 2.684 2.862 1.00 95.06 91 LEU A N 1
ATOM 693 C CA . LEU A 1 91 ? -4.263 2.601 1.573 1.00 95.06 91 LEU A CA 1
ATOM 694 C C . LEU A 1 91 ? -3.622 3.476 0.494 1.00 95.06 91 LEU A C 1
ATOM 696 O O . LEU A 1 91 ? -3.454 3.031 -0.638 1.00 95.06 91 LEU A O 1
ATOM 700 N N . ASN A 1 92 ? -3.208 4.692 0.850 1.00 95.19 92 ASN A N 1
ATOM 701 C CA . ASN A 1 92 ? -2.512 5.598 -0.059 1.00 95.19 92 ASN A CA 1
ATOM 702 C C . ASN A 1 92 ? -1.147 5.039 -0.482 1.00 95.19 92 ASN A C 1
ATOM 704 O O . ASN A 1 92 ? -0.790 5.136 -1.654 1.00 95.19 92 ASN A O 1
ATOM 708 N N . ALA A 1 93 ? -0.388 4.433 0.439 1.00 96.88 93 ALA A N 1
ATOM 709 C CA . ALA A 1 93 ? 0.902 3.826 0.110 1.00 96.88 93 ALA A CA 1
ATOM 710 C C . ALA A 1 93 ? 0.741 2.676 -0.899 1.00 96.88 93 ALA A C 1
ATOM 712 O O . ALA A 1 93 ? 1.468 2.620 -1.895 1.00 96.88 93 ALA A O 1
ATOM 713 N N . TYR A 1 94 ? -0.254 1.812 -0.684 1.00 96.88 94 TYR A N 1
ATOM 714 C CA . TYR A 1 94 ? -0.590 0.732 -1.611 1.00 96.88 94 TYR A CA 1
ATOM 715 C C . TYR A 1 94 ? -1.107 1.248 -2.959 1.00 96.88 94 TYR A C 1
ATOM 717 O O . TYR A 1 94 ? -0.664 0.763 -4.000 1.00 96.88 94 TYR A O 1
ATOM 725 N N . ASP A 1 95 ? -1.990 2.251 -2.975 1.00 96.19 95 ASP A N 1
ATOM 726 C CA . ASP A 1 95 ? -2.504 2.826 -4.222 1.00 96.19 95 ASP A CA 1
ATOM 727 C C . ASP A 1 95 ? -1.387 3.465 -5.051 1.00 96.19 95 ASP A C 1
ATOM 729 O O . ASP A 1 95 ? -1.250 3.162 -6.233 1.00 96.19 95 ASP A O 1
ATOM 733 N N . 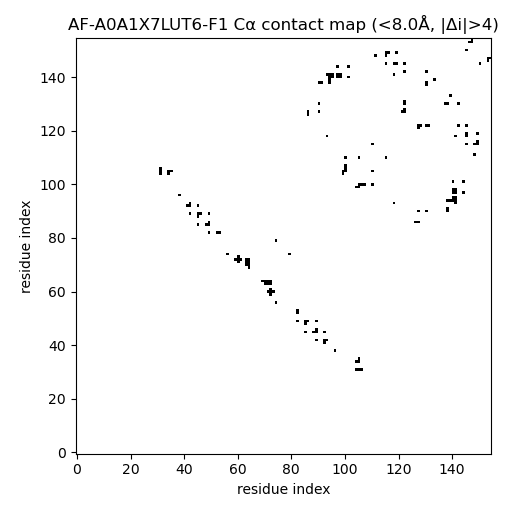MET A 1 96 ? -0.501 4.247 -4.427 1.00 95.62 96 MET A N 1
ATOM 734 C CA . MET A 1 96 ? 0.670 4.816 -5.102 1.00 95.62 96 MET A CA 1
ATOM 735 C C . MET A 1 96 ? 1.606 3.738 -5.663 1.00 95.62 96 MET A C 1
ATOM 737 O O . MET A 1 96 ? 2.147 3.892 -6.760 1.00 95.62 96 MET A O 1
ATOM 741 N N . ALA A 1 97 ? 1.818 2.641 -4.932 1.00 96.75 97 ALA A N 1
ATOM 742 C CA . ALA A 1 97 ? 2.611 1.516 -5.419 1.00 96.75 97 ALA A CA 1
ATOM 743 C C . ALA A 1 97 ? 1.966 0.869 -6.657 1.00 96.75 97 ALA A C 1
ATOM 745 O O . ALA A 1 97 ? 2.651 0.610 -7.650 1.00 96.75 97 ALA A O 1
ATOM 746 N N . CYS A 1 98 ? 0.643 0.691 -6.632 1.00 96.88 98 CYS A N 1
ATOM 747 C CA . CYS A 1 98 ? -0.133 0.158 -7.749 1.00 96.88 98 CYS A CA 1
ATOM 748 C C . CYS A 1 98 ? -0.138 1.104 -8.962 1.00 96.88 98 CYS A C 1
ATOM 750 O O . CYS A 1 98 ? 0.017 0.643 -10.090 1.00 96.88 98 CYS A O 1
ATOM 752 N N . GLN A 1 99 ? -0.207 2.424 -8.760 1.00 96.19 99 GLN A N 1
ATOM 753 C CA . GLN A 1 99 ? -0.061 3.410 -9.841 1.00 96.19 99 GLN A CA 1
ATOM 754 C C . GLN A 1 99 ? 1.300 3.273 -10.533 1.00 96.19 99 GLN A C 1
ATOM 756 O O . GLN A 1 99 ? 1.382 3.183 -11.755 1.00 96.19 99 GLN A O 1
ATOM 761 N N . ARG A 1 100 ? 2.390 3.171 -9.759 1.00 95.38 100 ARG A N 1
ATOM 762 C CA . ARG A 1 100 ? 3.744 2.984 -10.314 1.00 95.38 100 ARG A CA 1
ATOM 763 C C . ARG A 1 100 ? 3.892 1.663 -11.069 1.00 95.38 100 ARG A C 1
ATOM 765 O O . ARG A 1 100 ? 4.634 1.609 -12.052 1.00 95.38 100 ARG A O 1
ATOM 772 N N . TYR A 1 101 ? 3.208 0.615 -10.614 1.00 95.31 101 TYR A N 1
ATOM 773 C CA . TYR A 1 101 ? 3.132 -0.666 -11.311 1.00 95.31 101 TYR A CA 1
ATOM 774 C C . TYR A 1 101 ? 2.435 -0.531 -12.673 1.00 95.31 101 TYR A C 1
ATOM 776 O O . TYR A 1 101 ? 2.991 -0.964 -13.686 1.00 95.31 101 TYR A O 1
ATOM 784 N N . ILE A 1 102 ? 1.268 0.121 -12.709 1.00 95.56 102 ILE A N 1
ATOM 785 C CA . ILE A 1 102 ? 0.505 0.395 -13.938 1.00 95.56 102 ILE A CA 1
ATOM 786 C C . ILE A 1 102 ? 1.345 1.227 -14.919 1.00 95.56 102 ILE A C 1
ATOM 788 O O . ILE A 1 102 ? 1.451 0.878 -16.096 1.00 95.56 102 ILE A O 1
ATOM 792 N N . ASP A 1 103 ? 2.035 2.252 -14.414 1.00 94.12 103 ASP A N 1
ATOM 793 C CA . ASP A 1 103 ? 2.931 3.133 -15.174 1.00 94.12 103 ASP A CA 1
ATOM 794 C C . ASP A 1 103 ? 4.209 2.443 -15.690 1.00 94.12 103 ASP A C 1
ATOM 796 O O . ASP A 1 103 ? 5.043 3.089 -16.328 1.00 94.12 103 ASP A O 1
ATOM 800 N N . LYS A 1 104 ? 4.415 1.149 -15.403 1.00 91.12 104 LYS A N 1
ATOM 801 C CA . LYS A 1 104 ? 5.621 0.379 -15.768 1.00 91.12 104 LYS A CA 1
ATOM 802 C C . LYS A 1 104 ? 6.922 0.968 -15.195 1.00 91.12 104 LYS A C 1
ATOM 804 O O . LYS A 1 104 ? 7.996 0.768 -15.757 1.00 91.12 104 LYS A O 1
ATOM 809 N N . LYS A 1 105 ? 6.841 1.667 -14.055 1.00 90.81 105 LYS A N 1
ATOM 810 C CA . LYS A 1 105 ? 7.994 2.251 -13.332 1.00 90.81 105 LYS A CA 1
ATOM 811 C C . LYS A 1 105 ? 8.650 1.274 -12.342 1.00 90.81 105 LYS A C 1
ATOM 813 O O . LYS A 1 105 ? 9.585 1.654 -11.634 1.00 90.81 105 LYS A O 1
ATOM 818 N N . LEU A 1 106 ? 8.133 0.048 -12.264 1.00 91.38 106 LEU A N 1
ATOM 819 C CA . LEU A 1 106 ? 8.583 -1.048 -11.402 1.00 91.38 106 LEU A CA 1
ATOM 820 C C . LEU A 1 106 ? 8.694 -2.335 -12.231 1.00 91.38 106 LEU A C 1
ATOM 822 O O . LEU A 1 106 ? 7.964 -2.494 -13.216 1.00 91.38 106 LEU A O 1
ATOM 826 N N . ASP A 1 107 ? 9.555 -3.275 -11.829 1.00 92.12 107 ASP A N 1
ATOM 827 C CA . ASP A 1 107 ? 9.568 -4.601 -12.449 1.00 92.12 107 ASP A CA 1
ATOM 828 C C . ASP A 1 107 ? 8.254 -5.328 -12.134 1.00 92.12 107 ASP A C 1
ATOM 830 O O . ASP A 1 107 ? 7.949 -5.651 -10.982 1.00 92.12 107 ASP A O 1
ATOM 834 N N . ARG A 1 108 ? 7.449 -5.602 -13.168 1.00 92.06 108 ARG A N 1
ATOM 835 C CA . ARG A 1 108 ? 6.114 -6.181 -12.971 1.00 92.06 108 ARG A CA 1
ATOM 836 C C . ARG A 1 108 ? 6.164 -7.585 -12.374 1.00 92.06 108 ARG A C 1
ATOM 838 O O . ARG A 1 108 ? 5.286 -7.939 -11.592 1.00 92.06 108 ARG A O 1
ATOM 845 N N . LYS A 1 109 ? 7.160 -8.395 -12.740 1.00 93.00 109 LYS A N 1
ATOM 846 C CA . LYS A 1 109 ? 7.278 -9.780 -12.267 1.00 93.00 109 LYS A CA 1
ATOM 847 C C . LYS A 1 109 ? 7.671 -9.800 -10.795 1.00 93.00 109 LYS A C 1
ATOM 849 O O . LYS A 1 109 ? 7.103 -10.575 -10.026 1.00 93.00 109 LYS A O 1
ATOM 854 N N . ARG A 1 110 ? 8.613 -8.942 -10.406 1.00 91.69 110 ARG A N 1
ATOM 855 C CA . ARG A 1 110 ? 9.029 -8.763 -9.016 1.00 91.69 110 ARG A CA 1
ATOM 856 C C . ARG A 1 110 ? 7.883 -8.210 -8.181 1.00 91.69 110 ARG A C 1
ATOM 858 O O . ARG A 1 110 ? 7.543 -8.817 -7.175 1.00 91.69 110 ARG A O 1
ATOM 865 N N . PHE A 1 111 ? 7.227 -7.148 -8.649 1.00 95.00 111 PHE A N 1
ATOM 866 C CA . PHE A 1 111 ? 6.099 -6.535 -7.953 1.00 95.00 111 PHE A CA 1
ATOM 867 C C . PHE A 1 111 ? 4.985 -7.544 -7.654 1.00 95.00 111 PHE A C 1
ATOM 869 O O . PHE A 1 111 ? 4.564 -7.653 -6.507 1.00 95.00 111 PHE A O 1
ATOM 876 N N . ARG A 1 112 ? 4.558 -8.332 -8.653 1.00 94.69 112 ARG A N 1
ATOM 877 C CA . ARG A 1 112 ? 3.528 -9.370 -8.472 1.00 94.69 112 ARG A CA 1
ATOM 878 C C . ARG A 1 112 ? 3.900 -10.365 -7.376 1.00 94.69 112 ARG A C 1
ATOM 880 O O . ARG A 1 112 ? 3.085 -10.647 -6.510 1.00 94.69 112 ARG A O 1
ATOM 887 N N . ARG A 1 113 ? 5.144 -10.856 -7.387 1.00 93.31 113 ARG A N 1
ATOM 888 C CA . ARG A 1 113 ? 5.646 -11.808 -6.382 1.00 93.31 113 ARG A CA 1
ATOM 889 C C . ARG A 1 113 ? 5.742 -11.200 -4.986 1.00 93.31 113 ARG A C 1
ATOM 891 O O . ARG A 1 113 ? 5.517 -11.901 -4.012 1.00 93.31 113 ARG A O 1
ATOM 898 N N . THR A 1 114 ? 6.117 -9.929 -4.888 1.00 92.88 114 THR A N 1
ATOM 899 C CA . THR A 1 114 ? 6.333 -9.262 -3.599 1.00 92.88 114 THR A CA 1
ATOM 900 C C . THR A 1 114 ? 5.032 -8.764 -2.970 1.00 92.88 114 THR A C 1
ATOM 902 O O . THR A 1 114 ? 4.896 -8.810 -1.750 1.00 92.88 114 THR A O 1
ATOM 905 N N . TYR A 1 115 ? 4.085 -8.278 -3.777 1.00 95.50 115 TYR A N 1
ATOM 906 C CA . TYR A 1 115 ? 2.911 -7.554 -3.283 1.00 95.50 115 TYR A CA 1
ATOM 907 C C . TYR A 1 115 ? 1.566 -8.195 -3.620 1.00 95.50 115 TYR A C 1
ATOM 909 O O . TYR A 1 115 ? 0.584 -7.767 -3.028 1.00 95.50 115 TYR A O 1
ATOM 917 N N . GLY A 1 116 ? 1.483 -9.198 -4.505 1.00 94.31 116 GLY A N 1
ATOM 918 C CA . GLY A 1 116 ? 0.205 -9.801 -4.924 1.00 94.31 116 GLY A CA 1
ATOM 919 C C . GLY A 1 116 ? -0.671 -10.231 -3.743 1.00 94.31 116 GLY A C 1
ATOM 920 O O . GLY A 1 116 ? -1.751 -9.673 -3.538 1.00 94.31 116 GLY A O 1
ATOM 921 N N . ASP A 1 117 ? -0.137 -11.111 -2.893 1.00 93.75 117 ASP A N 1
ATOM 922 C CA . ASP A 1 117 ? -0.826 -11.601 -1.692 1.00 93.75 117 ASP A CA 1
ATOM 923 C C . ASP A 1 117 ? -1.098 -10.487 -0.670 1.00 93.75 117 ASP A C 1
ATOM 925 O O . ASP A 1 117 ? -2.103 -10.507 0.03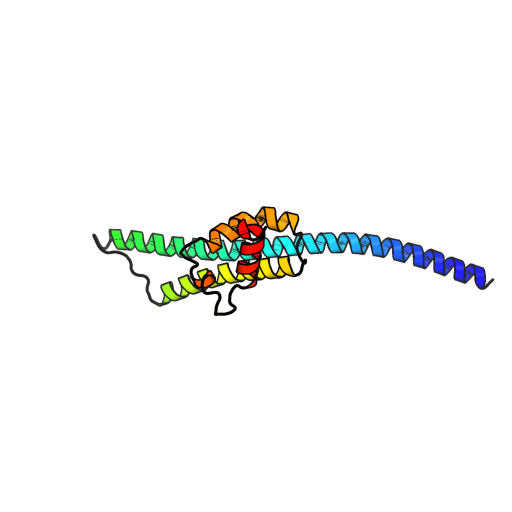9 1.00 93.75 117 ASP A O 1
ATOM 929 N N . ARG A 1 118 ? -0.195 -9.504 -0.558 1.00 93.94 118 ARG A N 1
ATOM 930 C CA . ARG A 1 118 ? -0.360 -8.371 0.371 1.00 93.94 118 ARG A CA 1
ATOM 931 C C . ARG A 1 118 ? -1.523 -7.483 -0.059 1.00 93.94 118 ARG A C 1
ATOM 933 O O . ARG A 1 118 ? -2.347 -7.118 0.772 1.00 93.94 118 ARG A O 1
ATOM 940 N N . ILE A 1 119 ? -1.608 -7.187 -1.354 1.00 95.38 119 ILE A N 1
ATOM 941 C CA . ILE A 1 119 ? -2.702 -6.427 -1.962 1.00 95.38 119 ILE A CA 1
ATOM 942 C C . ILE A 1 119 ? -4.026 -7.152 -1.726 1.00 95.38 119 ILE A C 1
ATOM 944 O O . ILE A 1 119 ? -4.965 -6.523 -1.245 1.00 95.38 119 ILE A O 1
ATOM 948 N N . GLN A 1 120 ? -4.073 -8.469 -1.957 1.00 93.31 120 GLN A N 1
ATOM 949 C CA . GLN A 1 120 ? -5.269 -9.267 -1.685 1.00 93.31 120 GLN A CA 1
ATOM 950 C C . GLN A 1 120 ? -5.703 -9.141 -0.221 1.00 93.31 120 GLN A C 1
ATOM 952 O O . GLN A 1 120 ? -6.836 -8.762 0.066 1.00 93.31 120 GLN A O 1
ATOM 957 N N . LYS A 1 121 ? -4.776 -9.370 0.717 1.00 92.94 121 LYS A N 1
ATOM 958 C CA . LYS A 1 121 ? -5.053 -9.275 2.158 1.00 92.94 121 LYS A CA 1
ATOM 959 C C . LYS A 1 121 ? -5.573 -7.899 2.566 1.00 92.94 121 LYS A C 1
ATOM 961 O O . LYS A 1 121 ? -6.459 -7.827 3.409 1.00 92.94 121 LYS A O 1
ATOM 966 N N . ILE A 1 122 ? -5.042 -6.817 1.997 1.00 92.50 122 ILE A N 1
ATOM 967 C CA . ILE A 1 122 ? -5.516 -5.456 2.280 1.00 92.50 122 ILE A CA 1
ATOM 968 C C . ILE A 1 122 ? -6.923 -5.231 1.713 1.00 92.50 122 ILE A C 1
ATOM 970 O O . ILE A 1 122 ? -7.769 -4.681 2.414 1.00 92.50 122 ILE A O 1
ATOM 974 N N . CYS A 1 123 ? -7.194 -5.673 0.482 1.00 90.19 123 CYS A N 1
ATOM 975 C CA . CYS A 1 123 ? -8.502 -5.518 -0.160 1.00 90.19 123 CYS A CA 1
ATOM 976 C C . CYS A 1 123 ? -9.611 -6.353 0.502 1.00 90.19 123 CYS A C 1
ATOM 978 O O . CYS A 1 123 ? -10.757 -5.898 0.575 1.00 90.19 123 CYS A O 1
ATOM 980 N N . ASP A 1 124 ? -9.273 -7.534 1.017 1.00 90.12 124 ASP A N 1
ATOM 981 C CA . ASP A 1 124 ? -10.224 -8.435 1.674 1.00 90.12 124 ASP A CA 1
ATOM 982 C C . ASP A 1 124 ? -10.461 -8.069 3.148 1.00 90.12 124 ASP A C 1
ATOM 984 O O . ASP A 1 124 ? -11.503 -8.400 3.724 1.00 90.12 124 ASP A O 1
ATOM 988 N N . ASN A 1 125 ? -9.518 -7.358 3.773 1.00 88.75 125 ASN A N 1
ATOM 989 C CA . ASN A 1 125 ? -9.571 -7.041 5.193 1.00 88.75 125 ASN A CA 1
ATOM 990 C C . ASN A 1 125 ? -10.678 -6.020 5.517 1.00 88.75 125 ASN A C 1
ATOM 992 O O . ASN A 1 125 ? -10.823 -4.959 4.903 1.00 88.75 125 ASN A O 1
ATOM 996 N N . ALA A 1 126 ? -11.465 -6.366 6.537 1.00 86.00 126 ALA A N 1
ATOM 997 C CA . ALA A 1 126 ? -12.615 -5.599 6.972 1.00 86.00 126 ALA A CA 1
ATOM 998 C C . ALA A 1 126 ? -12.269 -4.205 7.516 1.00 86.00 126 ALA A C 1
ATOM 1000 O O . ALA A 1 126 ? -13.106 -3.314 7.434 1.00 86.00 126 ALA A O 1
ATOM 1001 N N . ASP A 1 127 ? -11.057 -3.977 8.008 1.00 82.31 127 ASP A N 1
ATOM 1002 C CA . ASP A 1 127 ? -10.607 -2.664 8.483 1.00 82.31 127 ASP A CA 1
ATOM 1003 C C . ASP A 1 127 ? -10.468 -1.648 7.338 1.00 82.31 127 ASP A C 1
ATOM 1005 O O . ASP A 1 127 ? -10.457 -0.437 7.557 1.00 82.31 127 ASP A O 1
ATOM 1009 N N . PHE A 1 128 ? -10.386 -2.133 6.097 1.00 85.00 128 PHE A N 1
ATOM 1010 C CA . PHE A 1 128 ? -10.163 -1.328 4.904 1.00 85.00 128 PHE A CA 1
ATOM 1011 C C . PHE A 1 128 ? -11.406 -1.244 4.005 1.00 85.00 128 PHE A C 1
ATOM 1013 O O . PHE A 1 128 ? -11.283 -1.094 2.788 1.00 85.00 128 PHE A O 1
ATOM 1020 N N . GLN A 1 129 ? -12.625 -1.265 4.576 1.00 79.81 129 GLN A N 1
ATOM 1021 C CA . GLN A 1 129 ? -13.878 -1.193 3.790 1.00 79.81 129 GLN A CA 1
ATOM 1022 C C . GLN A 1 129 ? -13.925 -0.017 2.801 1.00 79.81 129 GLN A C 1
ATOM 1024 O O . GLN A 1 129 ? -14.626 -0.092 1.795 1.00 79.81 129 GLN A O 1
ATOM 1029 N N . ARG A 1 130 ? -13.179 1.067 3.058 1.00 77.06 130 ARG A N 1
ATOM 1030 C CA . ARG A 1 130 ? -13.094 2.242 2.172 1.00 77.06 130 ARG A CA 1
ATOM 1031 C C . ARG A 1 130 ? -12.669 1.896 0.746 1.00 77.06 130 ARG A C 1
ATOM 1033 O O . ARG A 1 130 ? -13.111 2.568 -0.176 1.00 77.06 130 ARG A O 1
ATOM 1040 N N . ILE A 1 131 ? -11.883 0.835 0.558 1.00 77.06 131 ILE A N 1
ATOM 1041 C CA . ILE A 1 131 ? -11.490 0.346 -0.772 1.00 77.06 131 ILE A CA 1
ATOM 1042 C C . ILE A 1 131 ? -12.711 -0.153 -1.565 1.00 77.06 131 ILE A C 1
ATOM 1044 O O . ILE A 1 131 ? -12.758 -0.010 -2.788 1.00 77.06 131 ILE A O 1
ATOM 1048 N N . LYS A 1 132 ? -13.712 -0.729 -0.882 1.00 73.12 132 LYS A N 1
ATOM 1049 C CA . LYS A 1 132 ? -14.879 -1.369 -1.511 1.00 73.12 132 LYS A CA 1
ATOM 1050 C C . LYS A 1 132 ? -15.862 -0.363 -2.100 1.00 73.12 132 LYS A C 1
ATOM 1052 O O . LYS A 1 132 ? -16.613 -0.708 -3.011 1.00 73.12 132 LYS A O 1
ATOM 1057 N N . ASN A 1 133 ? -15.848 0.884 -1.629 1.00 72.94 133 ASN A N 1
ATOM 1058 C CA . ASN A 1 133 ? -16.662 1.937 -2.219 1.00 72.94 133 ASN A CA 1
ATOM 1059 C C . ASN A 1 133 ? -15.996 2.495 -3.489 1.00 72.94 133 ASN A C 1
ATOM 1061 O O . ASN A 1 133 ? -15.367 3.549 -3.474 1.00 72.94 133 ASN A O 1
ATOM 1065 N N . ARG A 1 134 ? -16.170 1.792 -4.614 1.00 70.00 134 ARG A N 1
ATOM 1066 C CA . ARG A 1 134 ? -15.575 2.159 -5.914 1.00 70.00 134 ARG A CA 1
ATOM 1067 C C . ARG A 1 134 ? -16.193 3.407 -6.567 1.00 70.00 134 ARG A C 1
ATOM 1069 O O . ARG A 1 134 ? -15.732 3.826 -7.623 1.00 70.00 134 ARG A O 1
ATOM 1076 N N . THR A 1 135 ? -17.216 4.015 -5.961 1.00 61.53 135 THR A N 1
ATOM 1077 C CA . THR A 1 135 ? -17.894 5.202 -6.517 1.00 61.53 135 THR A CA 1
ATOM 1078 C C . THR A 1 135 ? -17.126 6.508 -6.295 1.00 61.53 135 THR A C 1
ATOM 1080 O O . THR A 1 135 ? -17.367 7.484 -6.996 1.00 61.53 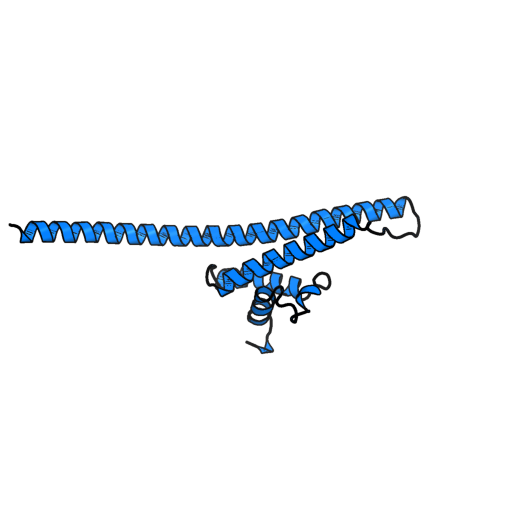135 THR A O 1
ATOM 1083 N N . THR A 1 136 ? -16.170 6.543 -5.360 1.00 65.19 136 THR A N 1
ATOM 1084 C CA . THR A 1 136 ? -15.485 7.778 -4.938 1.00 65.19 136 THR A CA 1
ATOM 1085 C C . THR A 1 136 ? -14.142 8.034 -5.635 1.00 65.19 136 THR A C 1
ATOM 1087 O O . THR A 1 136 ? -13.358 8.849 -5.151 1.00 65.19 136 THR A O 1
ATOM 1090 N N . HIS A 1 137 ? -13.827 7.340 -6.739 1.00 72.00 137 HIS A N 1
ATOM 1091 C CA . HIS A 1 137 ? -12.523 7.379 -7.444 1.00 72.00 137 HIS A CA 1
ATOM 1092 C C . HIS A 1 137 ? -11.279 7.169 -6.549 1.00 72.00 137 HIS A C 1
ATOM 1094 O O . HIS A 1 137 ? -10.140 7.335 -6.991 1.00 72.00 137 HIS A O 1
ATOM 1100 N N . SER A 1 138 ? -11.476 6.774 -5.292 1.00 81.81 138 SER A N 1
ATOM 1101 C CA . SER A 1 138 ? -10.417 6.591 -4.307 1.00 81.81 138 SER A CA 1
ATOM 1102 C C . SER A 1 138 ? -9.824 5.194 -4.453 1.00 81.81 138 SER A C 1
ATOM 1104 O O . SER A 1 138 ? -10.555 4.226 -4.660 1.00 81.81 138 SER A O 1
ATOM 1106 N N . TYR A 1 139 ? -8.500 5.082 -4.330 1.00 89.75 139 TYR A N 1
ATOM 1107 C CA . TYR A 1 139 ? -7.789 3.796 -4.376 1.00 89.75 139 TYR A CA 1
ATOM 1108 C C . TYR A 1 139 ? -8.018 3.009 -5.680 1.00 89.75 139 TYR A C 1
ATOM 1110 O O . TYR A 1 139 ? -8.117 1.778 -5.688 1.00 89.75 139 TYR A O 1
ATOM 1118 N N . THR A 1 140 ? -8.184 3.729 -6.794 1.00 91.94 140 THR A N 1
ATOM 1119 C CA . THR A 1 140 ? -8.544 3.140 -8.091 1.00 91.94 140 THR A CA 1
ATOM 1120 C C . THR A 1 140 ? -7.445 2.216 -8.609 1.00 91.94 140 THR A C 1
ATOM 1122 O O . THR A 1 140 ? -7.746 1.133 -9.108 1.00 91.94 140 THR A O 1
ATOM 1125 N N . ALA A 1 141 ? -6.176 2.601 -8.454 1.00 94.44 141 ALA A N 1
ATOM 1126 C CA . ALA A 1 141 ? -5.065 1.779 -8.913 1.00 94.44 141 ALA A CA 1
ATOM 1127 C C . ALA A 1 141 ? -4.920 0.519 -8.059 1.00 94.44 141 ALA A C 1
ATOM 1129 O O . ALA A 1 141 ? -4.692 -0.557 -8.606 1.00 94.44 141 ALA A O 1
ATOM 1130 N N . LEU A 1 142 ? -5.109 0.631 -6.741 1.00 94.94 142 LEU A N 1
ATOM 1131 C CA . LEU A 1 142 ? -5.137 -0.522 -5.842 1.00 94.94 142 LEU A CA 1
ATOM 1132 C C . LEU A 1 142 ? -6.222 -1.525 -6.250 1.00 94.94 142 LEU A C 1
ATOM 1134 O O . LEU A 1 142 ? -5.934 -2.705 -6.431 1.00 94.94 142 LEU A O 1
ATOM 1138 N N . ASN A 1 143 ? -7.451 -1.049 -6.459 1.00 92.06 143 ASN A N 1
ATOM 1139 C CA . ASN A 1 143 ? -8.562 -1.884 -6.917 1.00 92.06 143 ASN A CA 1
ATOM 1140 C C . ASN A 1 143 ? -8.275 -2.537 -8.277 1.00 92.06 143 ASN A C 1
ATOM 1142 O O . ASN A 1 143 ? -8.505 -3.731 -8.446 1.00 92.06 143 ASN A O 1
ATOM 1146 N N . GLN A 1 144 ? -7.748 -1.771 -9.235 1.00 93.00 144 GLN A N 1
ATOM 1147 C CA . GLN A 1 144 ? -7.412 -2.273 -10.566 1.00 93.00 144 GLN A CA 1
ATOM 1148 C C . GLN A 1 144 ? -6.343 -3.367 -10.512 1.00 93.00 144 GLN A C 1
ATOM 1150 O O . GLN A 1 144 ? -6.486 -4.393 -11.172 1.00 93.00 144 GLN A O 1
ATOM 1155 N N . VAL A 1 145 ? -5.276 -3.161 -9.738 1.00 94.88 145 VAL A N 1
ATOM 1156 C CA . VAL A 1 145 ? -4.198 -4.147 -9.614 1.00 94.88 145 VAL A CA 1
ATOM 1157 C C . VAL A 1 145 ? -4.671 -5.376 -8.842 1.00 94.88 145 VAL A C 1
ATOM 1159 O O . VAL A 1 145 ? -4.311 -6.485 -9.220 1.00 94.88 145 VAL A O 1
ATOM 1162 N N . ASN A 1 146 ? -5.516 -5.228 -7.819 1.00 94.12 146 ASN A N 1
ATOM 1163 C CA . ASN A 1 146 ? -6.116 -6.384 -7.153 1.00 94.12 146 ASN A CA 1
ATOM 1164 C C . ASN A 1 146 ? -6.971 -7.214 -8.124 1.00 94.12 146 ASN A C 1
ATOM 1166 O O . ASN A 1 146 ? -6.836 -8.433 -8.163 1.00 94.12 146 ASN A O 1
ATOM 1170 N N . ASP A 1 147 ? -7.789 -6.557 -8.953 1.00 91.88 147 ASP A N 1
ATOM 1171 C CA . ASP A 1 147 ? -8.569 -7.237 -9.990 1.00 91.88 147 ASP A CA 1
ATOM 1172 C C . ASP A 1 147 ? -7.654 -7.926 -11.026 1.00 91.88 147 ASP A C 1
ATOM 1174 O O . ASP A 1 147 ? -7.952 -9.033 -11.455 1.00 91.88 147 ASP A O 1
ATOM 1178 N N . GLU A 1 148 ? -6.537 -7.304 -11.423 1.00 93.06 148 GLU A N 1
ATOM 1179 C CA . GLU A 1 148 ? -5.570 -7.896 -12.364 1.00 93.06 148 GLU A CA 1
ATOM 1180 C C . GLU A 1 148 ? -4.882 -9.139 -11.778 1.00 93.06 148 GLU A C 1
ATOM 1182 O O . GLU A 1 148 ? -4.697 -10.135 -12.472 1.00 93.06 148 GLU A O 1
ATOM 1187 N N . LEU A 1 149 ? -4.451 -9.077 -10.517 1.00 92.31 149 LEU A N 1
ATOM 1188 C CA . LEU A 1 149 ? -3.577 -10.097 -9.933 1.00 92.31 149 LEU A CA 1
ATOM 1189 C C . LEU A 1 149 ? -4.327 -11.220 -9.223 1.00 92.31 149 LEU A C 1
ATOM 1191 O O . LEU A 1 149 ? -3.836 -12.346 -9.209 1.00 92.31 149 LEU A O 1
ATOM 1195 N N . ASN A 1 150 ? -5.482 -10.910 -8.634 1.00 88.88 150 ASN A N 1
ATOM 1196 C CA . ASN A 1 150 ? -6.130 -11.767 -7.643 1.00 88.88 150 ASN A CA 1
ATOM 1197 C C . ASN A 1 150 ? -7.586 -12.112 -7.999 1.00 88.88 150 ASN A C 1
ATOM 1199 O O . ASN A 1 150 ? -8.225 -12.841 -7.244 1.00 88.88 150 ASN A O 1
ATOM 1203 N N . ASN A 1 151 ? -8.125 -11.626 -9.128 1.00 83.06 151 ASN A N 1
ATOM 1204 C CA . ASN A 1 151 ? -9.448 -12.029 -9.605 1.00 83.06 151 ASN A CA 1
ATOM 1205 C C . ASN A 1 151 ? -9.334 -13.112 -10.701 1.00 83.06 151 ASN A C 1
ATOM 1207 O O . ASN A 1 151 ? -8.893 -12.812 -11.815 1.00 83.06 151 ASN A O 1
ATOM 1211 N N . PRO A 1 152 ? -9.732 -14.366 -10.418 1.00 64.88 152 PRO A N 1
ATOM 1212 C CA . PRO A 1 152 ? -9.665 -15.454 -11.389 1.00 64.88 152 PRO A CA 1
ATOM 1213 C C . PRO A 1 152 ? -10.689 -15.325 -12.527 1.00 64.88 152 PRO A C 1
ATOM 1215 O O . PRO A 1 152 ? -10.466 -15.893 -13.584 1.00 64.88 152 PRO A O 1
ATOM 1218 N N . GLU A 1 153 ? -11.781 -14.568 -12.364 1.00 63.00 153 GLU A N 1
ATOM 1219 C CA . GLU A 1 153 ? -12.811 -14.411 -13.409 1.00 63.00 153 GLU A CA 1
ATOM 1220 C C . GLU A 1 153 ? -12.412 -13.424 -14.522 1.00 63.00 153 GLU A C 1
ATOM 1222 O O . GLU A 1 153 ? -13.090 -13.319 -15.543 1.00 63.00 153 GLU A O 1
ATOM 1227 N N . ARG A 1 154 ? -11.319 -12.675 -14.327 1.00 56.19 154 ARG A N 1
ATOM 1228 C CA . ARG A 1 154 ? -10.791 -11.685 -15.283 1.00 56.19 154 ARG A CA 1
ATOM 1229 C C . ARG A 1 154 ? -9.482 -12.101 -15.963 1.00 56.19 154 ARG A C 1
ATOM 1231 O O . ARG A 1 154 ? -9.008 -11.340 -16.808 1.00 56.19 154 ARG A O 1
ATOM 1238 N N . ASN A 1 155 ? -8.907 -13.246 -15.591 1.00 47.59 155 ASN A N 1
ATOM 1239 C CA . ASN A 1 155 ? -7.630 -13.754 -16.105 1.00 47.59 155 ASN A CA 1
ATOM 1240 C C . ASN A 1 155 ? -7.812 -14.907 -17.092 1.00 47.59 155 ASN A C 1
ATOM 1242 O O . ASN A 1 155 ? -8.704 -15.749 -16.859 1.00 47.59 155 ASN A O 1
#

Solvent-accessible surface area (backbone atoms only — not comparable to full-atom values): 8531 Å² total; per-residue (Å²): 114,70,68,61,54,53,51,52,51,52,53,52,52,49,53,51,50,53,53,50,50,54,52,50,53,54,52,52,54,51,52,43,53,53,49,48,50,55,47,50,50,49,39,48,57,25,47,50,58,34,51,55,51,52,50,52,52,50,53,52,32,52,56,40,31,74,77,33,80,94,47,80,64,74,78,52,75,69,52,52,53,48,54,51,50,33,52,51,45,34,49,49,34,47,18,54,47,31,42,38,47,74,70,61,63,42,61,63,71,59,48,48,74,74,38,43,71,57,48,45,53,50,70,70,33,77,92,39,54,73,62,73,50,68,86,70,73,48,52,52,39,34,53,51,46,37,44,68,72,72,34,74,92,77,104

Sequence (155 aa):
MTANISLGVAIFSLIISIATFFAASRSNRNALGVSEENTYSKIQDAEDARADFAMEIALKAEAWKLANAGKTYQMIPAEEKMADHKIQRVLNAYDMACQRYIDKKLDRKRFRRTYGDRIQKICDNADFQRIKNRTTHSYTALNQVNDELNNPERN

Secondary structure (DSSP, 8-state):
-HHHHHHHHHHHHHHHHHHHHHHHHHHHHHHHHHHHHHHHHHHHHHHHHHHHHHHHHHHHHHHHHHHSTTPPP---HHHHHHHHHHHHHHHHHHHHHHHHHHTT-S-HHHHHHHHHHHHHHHHH-GGGGGGG-GGG-TTHHHHHHHHHHH-GGG-

Radius of gyration: 25.1 Å; Cα contacts (8 Å, |Δi|>4): 90; chains: 1; bounding box: 62×32×82 Å

Mean predicted aligned error: 7.23 Å

Foldseek 3Di:
DVVVVVVVVVVVVVVVVVVVVVVVVVVLVVQQVVVVVVLVVQLVVLVVQLVVLVVVVVVVQVVCCVVPPPDGDDDDPVSVVVNVVSLVSNLVSLLVSLVCLVVVSHDVVVCLVPCLVVLVCLCPDPSNCVCVPVVPVGSVSSVVVNCVRPPPVND